Protein AF-A0A0K6HP62-F1 (afdb_monomer_lite)

Secondary structure (DSSP, 8-state):
-------TTHHHHHHHHHHHHHHHHHHHHTT--HHHHHHHHHHHSPPPPGGG-SSPPPPHHHHHHHHHHTT-

pLDDT: mean 82.9, std 11.99, range [36.97, 93.5]

Radius of gyration: 17.37 Å; chains: 1; bounding box: 37×25×49 Å

Structure (mmCIF, N/CA/C/O backbone):
data_AF-A0A0K6HP62-F1
#
_entry.id   AF-A0A0K6HP62-F1
#
loop_
_atom_site.group_PDB
_atom_site.id
_atom_site.type_symbol
_atom_site.label_atom_id
_atom_site.label_alt_id
_atom_site.label_comp_id
_atom_site.label_asym_id
_atom_site.label_entity_id
_atom_site.label_seq_id
_atom_site.pdbx_PDB_ins_code
_atom_site.Cartn_x
_atom_site.Cartn_y
_atom_site.Cartn_z
_atom_site.occupancy
_atom_site.B_iso_or_equiv
_atom_site.auth_seq_id
_atom_site.auth_comp_id
_atom_site.auth_asym_id
_atom_site.auth_atom_id
_atom_site.pdbx_PDB_model_num
ATOM 1 N N . MET A 1 1 ? 11.175 20.937 30.354 1.00 36.97 1 MET A N 1
ATOM 2 C CA . MET A 1 1 ? 10.520 19.627 30.549 1.00 36.97 1 MET A CA 1
ATOM 3 C C . MET A 1 1 ? 9.423 19.494 29.497 1.00 36.97 1 MET A C 1
ATOM 5 O O . MET A 1 1 ? 8.355 20.064 29.678 1.00 36.97 1 MET A O 1
ATOM 9 N N . ALA A 1 2 ? 9.704 18.876 28.347 1.00 47.00 2 ALA A N 1
ATOM 10 C CA . ALA A 1 2 ? 8.679 18.673 27.324 1.00 47.00 2 ALA A CA 1
ATOM 11 C C . ALA A 1 2 ? 7.717 17.588 27.821 1.00 47.00 2 ALA A C 1
ATOM 13 O O . ALA A 1 2 ? 8.076 16.415 27.877 1.00 47.00 2 ALA A O 1
ATOM 14 N N . VAL A 1 3 ? 6.518 17.989 28.245 1.00 55.22 3 VAL A N 1
ATOM 15 C CA . VAL A 1 3 ? 5.432 17.048 28.521 1.00 55.22 3 VAL A CA 1
ATOM 16 C C . VAL A 1 3 ? 5.021 16.474 27.175 1.00 55.22 3 VAL A C 1
ATOM 18 O O . VAL A 1 3 ? 4.396 17.158 26.364 1.00 55.22 3 VAL A O 1
ATOM 21 N N . ILE A 1 4 ? 5.421 15.234 26.919 1.00 61.78 4 ILE A N 1
ATOM 22 C CA . ILE A 1 4 ? 4.918 14.456 25.797 1.00 61.78 4 ILE A CA 1
ATOM 23 C C . ILE A 1 4 ? 3.419 14.265 26.063 1.00 61.78 4 ILE A C 1
ATOM 25 O O . ILE A 1 4 ? 3.021 13.405 26.841 1.00 61.78 4 ILE A O 1
ATOM 29 N N . LYS A 1 5 ? 2.579 15.115 25.458 1.00 64.25 5 LYS A N 1
ATOM 30 C CA . LYS A 1 5 ? 1.117 14.961 25.419 1.00 64.25 5 LYS A CA 1
ATOM 31 C C . LYS A 1 5 ? 0.750 13.828 24.455 1.00 64.25 5 LYS A C 1
ATOM 33 O O . LYS A 1 5 ? 0.022 14.037 23.491 1.00 64.25 5 LYS A O 1
ATOM 38 N N . VAL A 1 6 ? 1.313 12.642 24.658 1.00 69.81 6 VAL A N 1
ATOM 39 C CA . VAL A 1 6 ? 0.807 11.443 23.996 1.00 69.81 6 VAL A CA 1
ATOM 40 C C . VAL A 1 6 ? -0.502 11.126 24.703 1.00 69.81 6 VAL A C 1
ATOM 42 O O . VAL A 1 6 ? -0.529 10.901 25.911 1.00 69.81 6 VAL A O 1
ATOM 45 N N . SER A 1 7 ? -1.595 11.245 23.950 1.00 75.81 7 SER A N 1
ATOM 46 C CA . SER A 1 7 ? -2.926 10.780 24.341 1.00 75.81 7 SER A CA 1
ATOM 47 C C . SER A 1 7 ? -2.805 9.415 25.025 1.00 75.81 7 SER A C 1
ATOM 49 O O . SER A 1 7 ? -2.073 8.552 24.540 1.00 75.81 7 SER A O 1
ATOM 51 N N . LEU A 1 8 ? -3.530 9.195 26.129 1.00 82.75 8 LEU A N 1
ATOM 52 C CA . LEU A 1 8 ? -3.590 7.877 26.783 1.00 82.75 8 LEU A CA 1
ATOM 53 C C . LEU A 1 8 ? -4.088 6.779 25.823 1.00 82.75 8 LEU A C 1
ATOM 55 O O . LEU A 1 8 ? -3.856 5.601 26.071 1.00 82.75 8 LEU A O 1
ATOM 59 N N . PHE A 1 9 ? -4.722 7.175 24.714 1.00 85.25 9 PHE A N 1
ATOM 60 C CA . PHE A 1 9 ? -5.246 6.306 23.665 1.00 85.25 9 PHE A CA 1
ATOM 61 C C . PHE A 1 9 ? -4.488 6.427 22.338 1.00 85.25 9 PHE A C 1
ATOM 63 O O . PHE A 1 9 ? -4.997 5.975 21.319 1.00 85.25 9 PHE A O 1
ATOM 70 N N . ALA A 1 10 ? -3.285 7.006 22.314 1.00 86.31 10 ALA A N 1
ATOM 71 C CA . ALA A 1 10 ? -2.565 7.264 21.065 1.00 86.31 10 ALA A CA 1
ATOM 72 C C . ALA A 1 10 ? -2.361 6.010 20.195 1.00 86.31 10 ALA A C 1
ATOM 74 O O . ALA A 1 10 ? -2.463 6.092 18.972 1.00 86.31 10 ALA A O 1
ATOM 75 N N . GLU A 1 11 ? -2.116 4.847 20.808 1.00 86.38 11 GLU A N 1
ATOM 76 C CA . GLU A 1 11 ? -2.040 3.580 20.072 1.00 86.38 11 GLU A CA 1
ATOM 77 C C . GLU A 1 11 ? -3.402 3.174 19.497 1.00 86.38 11 GLU A C 1
ATOM 79 O O . GLU A 1 11 ? -3.483 2.875 18.312 1.00 86.38 11 GLU A O 1
ATOM 84 N N . GLN A 1 12 ? -4.486 3.275 20.272 1.00 88.94 12 GLN A N 1
ATOM 85 C CA . GLN A 1 12 ? -5.836 2.951 19.797 1.00 88.94 12 GLN A CA 1
ATOM 86 C C . GLN A 1 12 ? -6.288 3.878 18.659 1.00 88.94 12 GLN A C 1
ATOM 88 O O . GLN A 1 12 ? -6.913 3.446 17.690 1.00 88.94 12 GLN A O 1
ATOM 93 N N . GLU A 1 13 ? -5.960 5.166 18.761 1.00 87.25 13 GLU A N 1
ATOM 94 C CA . GLU A 1 13 ? -6.227 6.170 17.731 1.00 87.25 13 GLU A CA 1
ATOM 95 C C . GLU A 1 13 ? -5.423 5.878 16.457 1.00 87.25 13 GLU A C 1
ATOM 97 O O . GLU A 1 13 ? -5.945 6.021 15.346 1.00 87.25 13 GLU A O 1
ATOM 102 N N . ARG A 1 14 ? -4.169 5.429 16.603 1.00 89.12 14 ARG A N 1
ATOM 103 C CA . ARG A 1 14 ? -3.323 5.002 15.486 1.00 89.12 14 ARG A CA 1
ATOM 104 C C . ARG A 1 14 ? -3.868 3.743 14.820 1.00 89.12 14 ARG A C 1
ATOM 106 O O . ARG A 1 14 ? -3.989 3.747 13.600 1.00 89.12 14 ARG A O 1
ATOM 113 N N . GLU A 1 15 ? -4.212 2.715 15.589 1.00 91.25 15 GLU A N 1
ATOM 114 C CA . GLU A 1 15 ? -4.808 1.470 15.087 1.00 91.25 15 GLU A CA 1
ATOM 115 C C . GLU A 1 15 ? -6.097 1.762 14.325 1.00 91.25 15 GLU A C 1
ATOM 117 O O . GLU A 1 15 ? -6.183 1.469 13.139 1.00 91.25 15 GLU A O 1
ATOM 122 N N . THR A 1 16 ? -7.025 2.507 14.932 1.00 91.31 16 THR A N 1
ATOM 123 C CA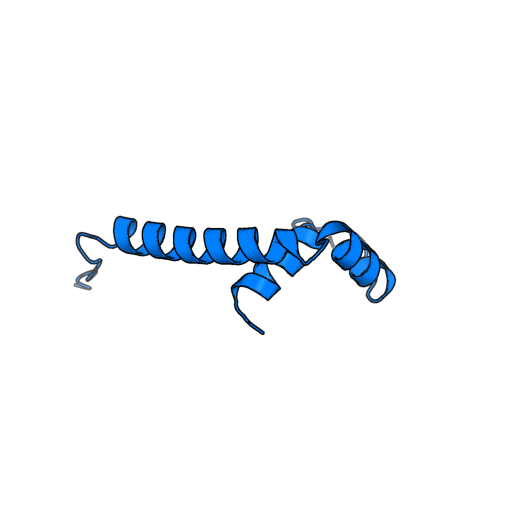 . THR A 1 16 ? -8.290 2.896 14.286 1.00 91.31 16 THR A CA 1
ATOM 124 C C . THR A 1 16 ? -8.056 3.653 12.975 1.00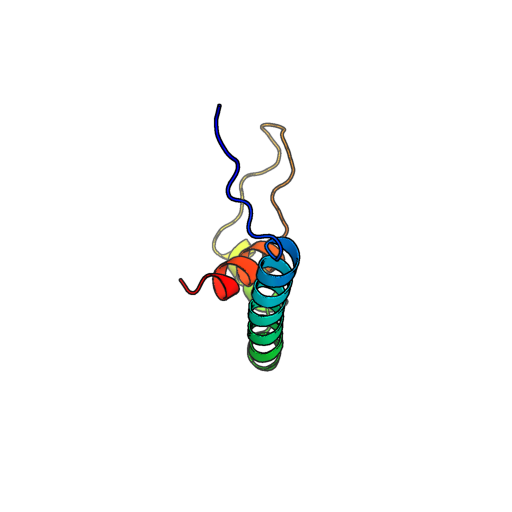 91.31 16 THR A C 1
ATOM 126 O O . THR A 1 16 ? -8.829 3.545 12.021 1.00 91.31 16 THR A O 1
ATOM 129 N N . ARG A 1 17 ? -7.005 4.480 12.910 1.00 88.44 17 ARG A N 1
ATOM 130 C CA . ARG A 1 17 ? -6.644 5.201 11.686 1.00 88.44 17 ARG A CA 1
ATOM 131 C C . ARG A 1 17 ? -6.062 4.266 10.627 1.00 88.44 17 ARG A C 1
ATOM 13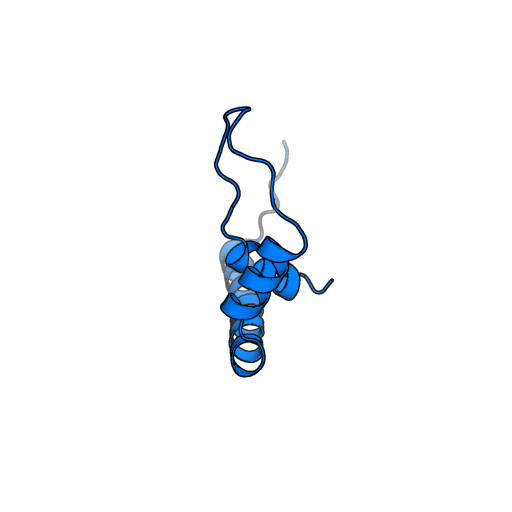3 O O . ARG A 1 17 ? -6.374 4.449 9.453 1.00 88.44 17 ARG A O 1
ATOM 140 N N . LEU A 1 18 ? -5.229 3.307 11.024 1.00 89.88 18 LEU A N 1
ATOM 141 C CA . LEU A 1 18 ? -4.676 2.294 10.126 1.00 89.88 18 LEU A CA 1
ATOM 142 C C . LEU A 1 18 ? -5.776 1.377 9.583 1.00 89.88 18 LEU A C 1
ATOM 144 O O . LEU A 1 18 ? -5.800 1.151 8.377 1.00 89.88 18 LEU A O 1
ATOM 148 N N . ASP A 1 19 ? -6.722 0.957 10.422 1.00 92.25 19 ASP A N 1
ATOM 149 C CA . ASP A 1 19 ? -7.858 0.119 10.026 1.00 92.25 19 ASP A CA 1
ATOM 150 C C . ASP A 1 19 ? -8.705 0.811 8.957 1.00 92.25 19 ASP A C 1
ATOM 152 O O . ASP A 1 19 ? -8.947 0.248 7.895 1.00 92.25 19 ASP A O 1
ATOM 156 N N . LYS A 1 20 ? -9.046 2.092 9.157 1.00 90.75 20 LYS A N 1
ATOM 157 C CA . LYS A 1 20 ? -9.789 2.884 8.157 1.00 90.75 20 LYS A CA 1
ATOM 158 C C . LYS A 1 20 ? -9.077 2.958 6.805 1.00 90.75 20 LYS A C 1
ATOM 160 O O . LYS A 1 20 ? -9.732 2.949 5.763 1.00 90.75 20 LYS A O 1
ATOM 165 N N . ILE A 1 21 ? -7.748 3.071 6.814 1.00 90.25 21 ILE A N 1
ATOM 166 C CA . ILE A 1 21 ? -6.945 3.078 5.585 1.00 90.25 21 ILE A CA 1
ATOM 167 C C . ILE A 1 21 ? -6.954 1.682 4.945 1.00 90.25 21 ILE A C 1
ATOM 169 O O . ILE A 1 21 ? -7.121 1.570 3.732 1.00 90.25 21 ILE A O 1
ATOM 173 N N . GLY A 1 22 ? -6.813 0.626 5.748 1.00 89.75 22 GLY A N 1
ATOM 174 C CA . GLY A 1 22 ? -6.887 -0.764 5.298 1.00 89.75 22 GLY A CA 1
ATOM 175 C C . GLY A 1 22 ? -8.237 -1.118 4.668 1.00 89.75 22 GLY A C 1
ATOM 176 O O . GLY A 1 22 ? -8.268 -1.698 3.583 1.00 89.75 22 GLY A O 1
ATOM 177 N N . ASP A 1 23 ? -9.344 -0.699 5.280 1.00 91.56 23 ASP A N 1
ATOM 178 C CA . ASP A 1 23 ? -10.702 -0.897 4.762 1.00 91.56 23 ASP A CA 1
ATOM 179 C C . ASP A 1 23 ? -10.899 -0.209 3.408 1.00 91.56 23 ASP A C 1
ATOM 181 O O . ASP A 1 23 ? -11.476 -0.780 2.480 1.00 91.56 23 ASP A O 1
ATOM 185 N N . ALA A 1 24 ? -10.402 1.023 3.272 1.00 89.44 24 ALA A N 1
ATOM 186 C CA . ALA A 1 24 ? -10.466 1.765 2.018 1.00 89.44 24 ALA A CA 1
ATOM 187 C C . ALA A 1 24 ? -9.648 1.083 0.910 1.00 89.44 24 ALA A C 1
ATOM 189 O O . ALA A 1 24 ? -10.126 0.948 -0.216 1.00 89.44 24 ALA A O 1
ATOM 190 N N . LEU A 1 25 ? -8.440 0.610 1.230 1.00 88.88 25 LEU A N 1
ATOM 191 C CA . LEU A 1 25 ? -7.607 -0.135 0.285 1.00 88.88 25 LEU A CA 1
ATOM 192 C C . LEU A 1 25 ? -8.230 -1.472 -0.114 1.00 88.88 25 LEU A C 1
ATOM 194 O O . LEU A 1 25 ? -8.117 -1.863 -1.273 1.00 88.88 25 LEU A O 1
ATOM 198 N N . SER A 1 26 ? -8.906 -2.147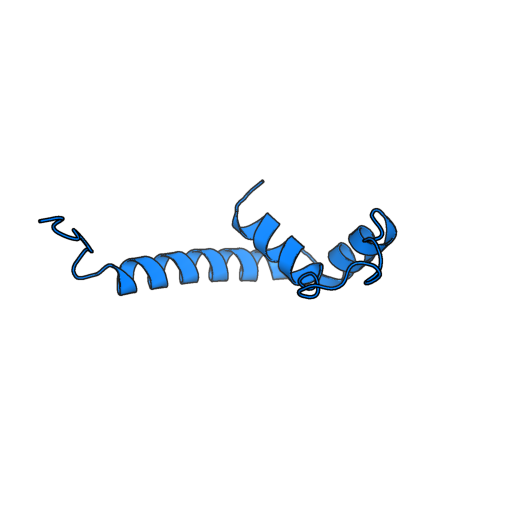 0.815 1.00 91.06 26 SER A N 1
ATOM 199 C CA . SER A 1 26 ? -9.581 -3.418 0.544 1.00 91.06 26 SER A CA 1
ATOM 200 C C . SER A 1 26 ? -10.733 -3.226 -0.442 1.00 91.06 26 SER A C 1
ATOM 202 O O . SER A 1 26 ? -10.812 -3.945 -1.429 1.00 91.06 26 SER A O 1
ATOM 204 N N . LYS A 1 27 ? -11.549 -2.179 -0.256 1.00 92.06 27 LYS A N 1
ATOM 205 C CA . LYS A 1 27 ? -12.602 -1.801 -1.216 1.00 92.06 27 LYS A CA 1
ATOM 206 C C . LYS A 1 27 ? -12.039 -1.397 -2.577 1.00 92.06 27 LYS A C 1
ATOM 208 O O . LYS A 1 27 ? -12.614 -1.722 -3.607 1.00 92.06 27 LYS A O 1
ATOM 213 N N . LEU A 1 28 ? -10.909 -0.689 -2.606 1.00 88.38 28 LEU A N 1
ATOM 214 C CA . LEU A 1 28 ? -10.244 -0.346 -3.866 1.00 88.38 28 LEU A CA 1
ATOM 215 C C . LEU A 1 28 ? -9.710 -1.584 -4.591 1.00 88.38 28 LEU A C 1
ATOM 217 O O . LEU A 1 28 ? -9.772 -1.623 -5.815 1.00 88.38 28 LEU A O 1
ATOM 221 N N . ALA A 1 29 ? -9.238 -2.599 -3.863 1.00 89.69 29 ALA A N 1
ATOM 222 C CA . ALA A 1 29 ? -8.757 -3.849 -4.449 1.00 89.69 29 ALA A CA 1
ATOM 223 C C . ALA A 1 29 ? -9.850 -4.621 -5.210 1.00 89.69 29 ALA A C 1
ATOM 225 O O . ALA A 1 29 ? -9.530 -5.396 -6.105 1.00 89.69 29 ALA A O 1
ATOM 226 N N . GLU A 1 30 ? -11.130 -4.393 -4.898 1.00 92.56 30 GLU A N 1
ATOM 227 C CA . GLU A 1 30 ? -12.258 -4.976 -5.640 1.00 92.56 30 GLU A CA 1
ATOM 228 C C . GLU A 1 30 ? -12.414 -4.378 -7.049 1.00 92.56 30 GLU A C 1
ATOM 230 O O . GLU A 1 30 ? -13.029 -4.988 -7.923 1.00 92.56 30 GLU A O 1
ATOM 235 N N . HIS A 1 31 ? -11.864 -3.183 -7.282 1.00 90.75 31 HIS A N 1
ATOM 236 C CA . HIS A 1 31 ? -12.019 -2.434 -8.532 1.00 90.75 31 HIS A CA 1
ATOM 237 C C . HIS A 1 31 ? -10.699 -2.156 -9.255 1.00 90.75 31 HIS A C 1
ATOM 239 O O . HIS A 1 31 ? -10.710 -1.822 -10.439 1.00 90.75 31 HIS A O 1
ATOM 245 N N . VAL A 1 32 ? -9.569 -2.267 -8.558 1.00 88.25 32 VAL A N 1
ATOM 246 C CA . VAL A 1 32 ? -8.241 -1.920 -9.063 1.00 88.25 32 VAL A CA 1
ATOM 247 C C . VAL A 1 32 ? -7.319 -3.122 -8.930 1.00 88.25 32 VAL A C 1
ATOM 249 O O . VAL A 1 32 ? -6.991 -3.553 -7.825 1.00 88.25 32 VAL A O 1
ATOM 252 N N . ASP A 1 33 ? -6.829 -3.611 -10.068 1.00 93.50 33 ASP A N 1
ATOM 253 C CA . ASP A 1 33 ? -5.716 -4.553 -10.088 1.00 93.50 33 ASP A CA 1
ATOM 254 C C . ASP A 1 33 ? -4.404 -3.793 -9.850 1.00 93.50 33 ASP A C 1
ATOM 256 O O . ASP A 1 33 ? -3.799 -3.210 -10.754 1.00 93.50 33 ASP A O 1
ATOM 260 N N . PHE A 1 34 ? -3.974 -3.776 -8.589 1.00 90.81 34 PHE A N 1
ATOM 261 C CA . PHE A 1 34 ? -2.736 -3.117 -8.183 1.00 90.81 34 PHE A CA 1
ATOM 262 C C . PHE A 1 34 ? -1.490 -3.727 -8.826 1.00 90.81 34 PHE A C 1
ATOM 264 O O . PHE A 1 34 ? -0.513 -3.003 -9.019 1.00 90.81 34 PHE A O 1
ATOM 271 N N . ALA A 1 35 ? -1.503 -5.025 -9.140 1.00 92.50 35 ALA A N 1
ATOM 272 C CA . ALA A 1 35 ? -0.362 -5.699 -9.746 1.00 92.50 35 ALA A CA 1
ATOM 273 C C . ALA A 1 35 ? -0.240 -5.315 -11.225 1.00 92.50 35 ALA A C 1
ATOM 275 O O . ALA A 1 35 ? 0.851 -4.963 -11.676 1.00 92.50 35 ALA A O 1
ATOM 276 N N . ALA A 1 36 ? -1.360 -5.291 -11.952 1.00 93.25 36 ALA A N 1
ATOM 277 C CA . ALA A 1 36 ? -1.389 -4.811 -13.331 1.00 93.25 36 ALA A CA 1
ATOM 278 C C . ALA A 1 36 ? -0.981 -3.332 -13.423 1.00 93.25 36 ALA A C 1
ATOM 280 O O . ALA A 1 36 ? -0.129 -2.975 -14.234 1.00 93.25 36 ALA A O 1
ATOM 281 N N . LEU A 1 37 ? -1.509 -2.476 -12.538 1.00 91.81 37 LEU A N 1
ATOM 282 C CA . LEU A 1 37 ? -1.132 -1.060 -12.508 1.00 91.81 37 LEU A CA 1
ATOM 283 C C . LEU A 1 37 ? 0.357 -0.869 -12.176 1.00 91.81 37 LEU A C 1
ATOM 285 O O . LEU A 1 37 ? 1.019 0.003 -12.730 1.00 91.81 37 LEU A O 1
ATOM 289 N N . ALA A 1 38 ? 0.892 -1.678 -11.260 1.00 92.25 38 ALA A N 1
ATOM 290 C CA . ALA A 1 38 ? 2.304 -1.656 -10.905 1.00 92.25 38 ALA A CA 1
ATOM 291 C C . ALA A 1 38 ? 3.208 -2.027 -12.087 1.00 92.25 38 ALA A C 1
ATOM 293 O O . ALA A 1 38 ? 4.223 -1.362 -12.283 1.00 92.25 38 ALA A O 1
ATOM 294 N N . ALA A 1 39 ? 2.831 -3.044 -12.867 1.00 92.62 39 ALA A N 1
ATOM 295 C CA . ALA A 1 39 ? 3.563 -3.444 -14.064 1.00 92.62 39 ALA A CA 1
ATOM 296 C C . ALA A 1 39 ? 3.578 -2.319 -15.107 1.00 92.62 39 ALA A C 1
ATOM 298 O O . ALA A 1 39 ? 4.649 -1.938 -15.573 1.00 92.62 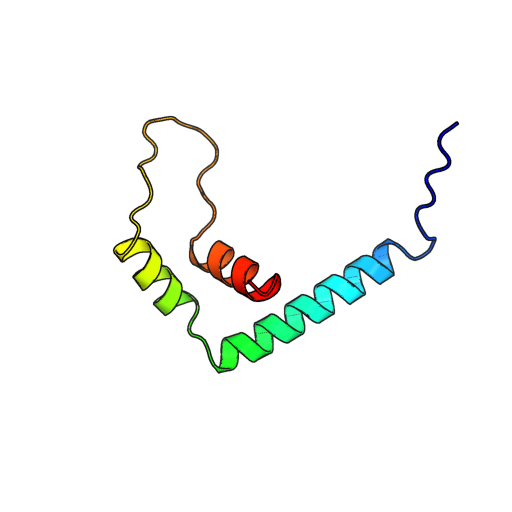39 ALA A O 1
ATOM 299 N N . GLU A 1 40 ? 2.418 -1.716 -15.380 1.00 93.12 40 GLU A N 1
ATOM 300 C CA . GLU A 1 40 ? 2.300 -0.587 -16.310 1.00 93.12 40 GLU A CA 1
ATOM 301 C C . GLU A 1 40 ? 3.180 0.599 -15.878 1.00 93.12 40 GLU A C 1
ATOM 303 O O . GLU A 1 40 ? 3.841 1.236 -16.694 1.00 93.12 40 GLU A O 1
ATOM 308 N N . ILE A 1 41 ? 3.238 0.886 -14.573 1.00 89.31 41 ILE A N 1
ATOM 309 C CA . ILE A 1 41 ? 4.081 1.957 -14.027 1.00 89.31 41 ILE A CA 1
ATOM 310 C C . ILE A 1 41 ? 5.569 1.632 -14.166 1.00 89.31 41 ILE A C 1
ATOM 312 O O . ILE A 1 41 ? 6.350 2.529 -14.482 1.00 89.31 41 ILE A O 1
ATOM 316 N N . ASP A 1 42 ? 5.979 0.389 -13.917 1.00 89.69 42 ASP A N 1
ATOM 317 C CA . ASP A 1 42 ? 7.376 -0.014 -14.101 1.00 89.69 42 ASP A CA 1
ATOM 318 C C . ASP A 1 42 ? 7.802 0.045 -15.578 1.00 89.69 42 ASP A C 1
ATOM 320 O O . ASP A 1 42 ? 8.953 0.392 -15.851 1.00 89.69 42 ASP A O 1
ATOM 324 N N . GLU A 1 43 ? 6.893 -0.227 -16.521 1.00 90.94 43 GLU A N 1
ATOM 325 C CA . GLU A 1 43 ? 7.147 -0.055 -17.957 1.00 90.94 43 GLU A CA 1
ATOM 326 C C . GLU A 1 43 ? 7.193 1.424 -18.367 1.00 90.94 43 GLU A C 1
ATOM 328 O O . GLU A 1 43 ? 8.125 1.853 -19.050 1.00 90.94 43 GLU A O 1
ATOM 333 N N . ALA A 1 44 ? 6.220 2.225 -17.922 1.00 90.50 44 ALA A N 1
ATOM 334 C CA . ALA A 1 44 ? 6.114 3.639 -18.278 1.00 90.50 44 ALA A CA 1
ATOM 335 C C . ALA A 1 44 ? 7.213 4.504 -17.637 1.00 90.50 44 ALA A C 1
ATOM 337 O O . ALA A 1 44 ? 7.641 5.506 -18.216 1.00 90.50 44 ALA A O 1
ATOM 338 N N . ALA A 1 45 ? 7.675 4.135 -16.440 1.00 86.12 45 ALA A N 1
ATOM 339 C CA . ALA A 1 45 ? 8.706 4.846 -15.692 1.00 86.12 45 ALA A CA 1
ATOM 340 C C . ALA A 1 45 ? 9.755 3.873 -15.115 1.00 86.12 45 ALA A C 1
ATOM 342 O O . ALA A 1 45 ? 9.787 3.639 -13.898 1.00 86.12 45 ALA A O 1
ATOM 343 N N . PRO A 1 46 ? 10.667 3.351 -15.961 1.00 83.19 46 PRO A N 1
ATOM 344 C CA . PRO A 1 46 ? 11.702 2.421 -15.531 1.00 83.19 46 PRO A CA 1
ATOM 345 C C . PRO A 1 46 ? 12.595 3.055 -14.469 1.00 83.19 46 PRO A C 1
ATOM 347 O O . PRO A 1 46 ? 13.179 4.127 -14.658 1.00 83.19 46 PRO A O 1
ATOM 350 N N . ARG A 1 47 ? 12.711 2.391 -13.321 1.00 77.38 47 ARG A N 1
ATOM 351 C CA . ARG A 1 47 ? 13.493 2.913 -12.198 1.00 77.38 47 ARG A CA 1
ATOM 352 C C . ARG A 1 47 ? 14.990 2.647 -12.410 1.00 77.38 47 ARG A C 1
ATOM 354 O O . ARG A 1 47 ? 15.352 1.562 -12.866 1.00 77.38 47 ARG A O 1
ATOM 361 N N . PRO A 1 48 ? 15.872 3.611 -12.076 1.00 73.94 48 PRO A N 1
ATOM 362 C CA . PRO A 1 48 ? 17.307 3.459 -12.282 1.00 73.94 48 PRO A CA 1
ATOM 363 C C . PRO A 1 48 ? 17.861 2.265 -11.496 1.00 73.94 48 PRO A C 1
ATOM 365 O O . PRO A 1 48 ? 17.437 1.982 -10.372 1.00 73.94 48 PRO A O 1
ATOM 368 N N . GLY A 1 49 ? 18.815 1.564 -12.112 1.00 68.88 49 GLY A N 1
ATOM 369 C CA . GLY A 1 49 ? 19.427 0.354 -11.571 1.00 68.88 49 GLY A CA 1
ATOM 370 C C . GLY A 1 49 ? 20.200 0.573 -10.266 1.00 68.88 49 GLY A C 1
ATOM 371 O O . GLY A 1 49 ? 20.461 1.692 -9.826 1.00 68.88 49 GLY A O 1
ATOM 372 N N . ARG A 1 50 ? 20.623 -0.533 -9.640 1.00 68.75 50 ARG A N 1
ATOM 373 C CA . ARG A 1 50 ? 21.313 -0.578 -8.330 1.00 68.75 50 ARG A CA 1
ATOM 374 C C . ARG A 1 50 ? 22.750 -0.032 -8.326 1.00 68.75 50 ARG A C 1
ATOM 376 O O . ARG A 1 50 ? 23.499 -0.282 -7.385 1.00 68.75 50 ARG A O 1
ATOM 383 N N . GLU A 1 51 ? 23.134 0.721 -9.345 1.00 68.38 51 GLU A N 1
ATOM 384 C CA . GLU A 1 51 ? 24.514 1.138 -9.611 1.00 68.38 51 GLU A CA 1
ATOM 385 C C . GLU A 1 51 ? 25.121 1.995 -8.491 1.00 68.38 51 GLU A C 1
ATOM 387 O O . GLU A 1 51 ? 26.336 2.018 -8.321 1.00 68.38 51 GLU A O 1
ATOM 392 N N . ARG A 1 52 ? 24.291 2.673 -7.686 1.00 66.75 52 ARG A N 1
ATOM 393 C CA . ARG A 1 52 ? 24.749 3.567 -6.608 1.00 66.75 52 ARG A CA 1
ATOM 394 C C . ARG A 1 52 ? 24.686 2.984 -5.193 1.00 66.75 52 ARG A C 1
ATOM 396 O O . ARG A 1 52 ? 24.979 3.701 -4.241 1.00 66.75 52 ARG A O 1
ATOM 403 N N . GLY A 1 53 ? 24.365 1.697 -5.034 1.00 73.00 53 GLY A N 1
ATOM 404 C CA . GLY A 1 53 ? 24.176 1.096 -3.707 1.00 73.00 53 GLY A CA 1
ATOM 405 C C . GLY A 1 53 ? 23.016 1.731 -2.915 1.00 73.00 53 GLY A C 1
ATOM 406 O O . GLY A 1 53 ? 22.376 2.680 -3.361 1.00 73.00 53 GLY A O 1
ATOM 407 N N . GLY A 1 54 ? 22.708 1.183 -1.735 1.00 79.44 54 GLY A N 1
ATOM 408 C CA . GLY A 1 54 ? 21.628 1.663 -0.861 1.00 79.44 54 GLY A CA 1
ATOM 409 C C . GLY A 1 54 ? 20.472 0.675 -0.684 1.00 79.44 54 GLY A C 1
ATOM 410 O O . GLY A 1 54 ? 20.484 -0.438 -1.216 1.00 79.44 54 GLY A O 1
ATOM 411 N N . ARG A 1 55 ? 19.472 1.070 0.119 1.00 74.31 55 ARG A N 1
ATOM 412 C CA . ARG A 1 55 ? 18.284 0.242 0.365 1.00 74.31 55 ARG A CA 1
ATOM 413 C C . ARG A 1 55 ? 17.521 0.067 -0.953 1.00 74.31 55 ARG A C 1
ATOM 415 O O . ARG A 1 55 ? 17.247 1.072 -1.609 1.00 74.31 55 ARG A O 1
ATOM 422 N N . PRO A 1 56 ? 17.146 -1.169 -1.324 1.00 76.69 56 PRO A N 1
ATOM 423 C CA . PRO A 1 56 ? 16.312 -1.393 -2.494 1.00 76.69 56 PRO A CA 1
ATOM 424 C C . PRO A 1 56 ? 15.039 -0.541 -2.435 1.00 76.69 56 PRO A C 1
ATOM 426 O O . PRO A 1 56 ? 14.464 -0.403 -1.345 1.00 76.69 56 PRO A O 1
ATOM 429 N N . PRO A 1 57 ? 14.583 0.016 -3.571 1.00 80.56 57 PRO A N 1
ATOM 430 C CA . PRO A 1 57 ? 13.289 0.671 -3.618 1.00 80.56 57 PRO A CA 1
ATOM 431 C C . PRO A 1 57 ? 12.200 -0.325 -3.211 1.00 80.56 57 PRO A C 1
ATOM 433 O O . PRO A 1 57 ? 12.316 -1.531 -3.443 1.00 80.56 57 PRO A O 1
ATOM 436 N N . LEU A 1 58 ? 11.148 0.188 -2.576 1.00 85.19 58 LEU A N 1
ATOM 437 C CA . LEU A 1 58 ? 9.977 -0.621 -2.258 1.00 85.19 58 LEU A CA 1
ATOM 438 C C . LEU A 1 58 ? 9.353 -1.174 -3.557 1.00 85.19 58 LEU A C 1
ATOM 440 O O . LEU A 1 58 ? 9.485 -0.542 -4.616 1.00 85.19 58 LEU A O 1
ATOM 444 N N . PRO A 1 59 ? 8.658 -2.324 -3.492 1.00 89.06 59 PRO A N 1
ATOM 445 C CA . PRO A 1 59 ? 7.881 -2.823 -4.621 1.00 89.06 59 PRO A CA 1
ATOM 446 C C . PRO A 1 59 ? 6.919 -1.750 -5.140 1.00 89.06 59 PRO A C 1
ATOM 448 O O . PRO A 1 59 ? 6.315 -1.018 -4.353 1.00 89.06 59 PRO A O 1
ATOM 451 N N . THR A 1 60 ? 6.769 -1.657 -6.456 1.00 89.19 60 THR A N 1
ATOM 452 C CA . THR A 1 60 ? 5.928 -0.649 -7.134 1.00 89.19 60 THR A CA 1
ATOM 453 C C . THR A 1 60 ? 4.495 -0.747 -6.665 1.00 89.19 60 THR A C 1
ATOM 455 O O . THR A 1 60 ? 3.897 0.254 -6.299 1.00 89.19 60 THR A O 1
ATOM 458 N N . GLU A 1 61 ? 3.986 -1.970 -6.559 1.00 90.81 61 GLU A N 1
ATOM 459 C CA . GLU A 1 61 ? 2.653 -2.258 -6.045 1.00 90.81 61 GLU A CA 1
ATOM 460 C C . GLU A 1 61 ? 2.436 -1.677 -4.641 1.00 90.81 61 GLU A C 1
ATOM 462 O O . GLU A 1 61 ? 1.399 -1.077 -4.363 1.00 90.81 61 GLU A O 1
ATOM 467 N N . MET A 1 62 ? 3.440 -1.763 -3.761 1.00 91.00 62 MET A N 1
ATOM 468 C CA . MET A 1 62 ? 3.370 -1.147 -2.434 1.00 91.00 62 MET A CA 1
ATOM 469 C C . MET A 1 62 ? 3.315 0.380 -2.536 1.00 91.00 62 MET A C 1
ATOM 471 O O . MET A 1 62 ? 2.538 1.016 -1.826 1.00 91.00 62 MET A O 1
ATOM 475 N N . MET A 1 63 ? 4.114 0.977 -3.421 1.00 90.00 63 MET A N 1
ATOM 476 C CA . MET A 1 63 ? 4.104 2.425 -3.643 1.00 90.00 63 MET A CA 1
ATOM 477 C C . MET A 1 63 ? 2.755 2.902 -4.191 1.00 90.00 63 MET A C 1
ATOM 479 O O . MET A 1 63 ? 2.236 3.913 -3.721 1.00 90.00 63 MET A O 1
ATOM 483 N N . VAL A 1 64 ? 2.168 2.152 -5.125 1.00 90.44 64 VAL A N 1
ATOM 484 C CA . VAL A 1 64 ? 0.841 2.406 -5.697 1.00 90.44 64 VAL A CA 1
ATOM 485 C C . VAL A 1 64 ? -0.231 2.336 -4.618 1.00 90.44 64 VAL A C 1
ATOM 487 O O . VAL A 1 64 ? -1.009 3.275 -4.467 1.00 90.44 64 VAL A O 1
ATOM 490 N N . ARG A 1 65 ? -0.242 1.274 -3.806 1.00 91.12 65 ARG A N 1
ATOM 491 C CA . ARG A 1 65 ? -1.204 1.131 -2.705 1.00 91.12 65 ARG A CA 1
ATOM 492 C C . ARG A 1 65 ? -1.101 2.280 -1.710 1.00 91.12 65 ARG A C 1
ATOM 494 O O . ARG A 1 65 ? -2.114 2.859 -1.336 1.00 91.12 65 ARG A O 1
ATOM 501 N N . VAL A 1 66 ? 0.116 2.662 -1.319 1.00 88.12 66 VAL A N 1
ATOM 502 C CA . VAL A 1 66 ? 0.321 3.815 -0.428 1.00 88.12 66 VAL A CA 1
ATOM 503 C C . VAL A 1 66 ? -0.162 5.103 -1.086 1.00 88.12 66 VAL A C 1
ATOM 505 O O . VAL A 1 66 ? -0.784 5.919 -0.413 1.00 88.12 66 VAL A O 1
ATOM 508 N N . ARG A 1 67 ? 0.071 5.283 -2.391 1.00 85.62 67 ARG A N 1
ATOM 509 C CA . ARG A 1 67 ? -0.387 6.462 -3.130 1.00 85.62 67 ARG A CA 1
ATOM 510 C C . ARG A 1 67 ? -1.913 6.562 -3.166 1.00 85.62 67 ARG A C 1
ATOM 512 O O . ARG A 1 67 ? -2.438 7.643 -2.921 1.00 85.62 67 ARG A O 1
ATOM 519 N N . CYS A 1 68 ? -2.606 5.445 -3.379 1.00 82.62 68 CYS A N 1
ATOM 520 C CA . CYS A 1 68 ? -4.064 5.379 -3.295 1.00 82.62 68 CYS A CA 1
ATOM 521 C C . CYS A 1 68 ? -4.575 5.640 -1.869 1.00 82.62 68 CYS A C 1
ATOM 523 O O . CYS A 1 68 ? -5.577 6.327 -1.697 1.00 82.62 68 CYS A O 1
ATOM 525 N N . ALA A 1 69 ? -3.869 5.157 -0.841 1.00 81.69 69 ALA A N 1
ATOM 526 C CA . ALA A 1 69 ? -4.245 5.366 0.558 1.00 81.69 69 ALA A CA 1
ATOM 527 C C . ALA A 1 69 ? -4.197 6.837 1.002 1.00 81.69 69 ALA A C 1
ATOM 529 O O . ALA A 1 69 ? -5.007 7.256 1.825 1.00 81.69 69 ALA A O 1
ATOM 530 N N . ILE A 1 70 ? -3.239 7.618 0.492 1.00 77.94 70 ILE A N 1
ATOM 531 C CA . ILE A 1 70 ? -3.069 9.035 0.860 1.00 77.94 70 ILE A CA 1
ATOM 532 C C . ILE A 1 70 ? -3.887 9.999 -0.016 1.00 77.94 70 ILE A C 1
ATOM 534 O O . ILE A 1 70 ? -3.862 11.198 0.250 1.00 77.94 70 ILE A O 1
ATOM 538 N N . GLY A 1 71 ? -4.631 9.486 -1.006 1.00 65.31 71 GLY A N 1
ATOM 539 C CA . GLY A 1 71 ? -5.635 10.241 -1.762 1.00 65.31 71 GLY A CA 1
ATOM 540 C C . GLY A 1 71 ? -5.080 11.382 -2.616 1.00 65.31 71 GLY A C 1
ATOM 541 O O . GLY A 1 71 ? -5.577 12.502 -2.513 1.00 65.31 71 GLY A O 1
ATOM 542 N N . VAL A 1 72 ? -4.051 11.116 -3.428 1.00 49.81 72 VAL A N 1
ATOM 543 C CA . VAL A 1 72 ? -3.507 12.095 -4.393 1.00 49.81 72 VAL A CA 1
ATOM 544 C C . VAL A 1 72 ? -3.969 11.827 -5.808 1.00 49.81 72 VAL A C 1
ATOM 546 O O . VAL A 1 72 ? -3.982 10.632 -6.175 1.00 49.81 72 VAL A O 1
#

InterPro domains:
  IPR008490 Transposase InsH, N-terminal [PF05598] (18-66)

Foldseek 3Di:
DDDPPCDPCNVVVVVVLVVVLVVQLVVVVVPDDLVVVLVVCCVVPPDDDCPPPDDDDD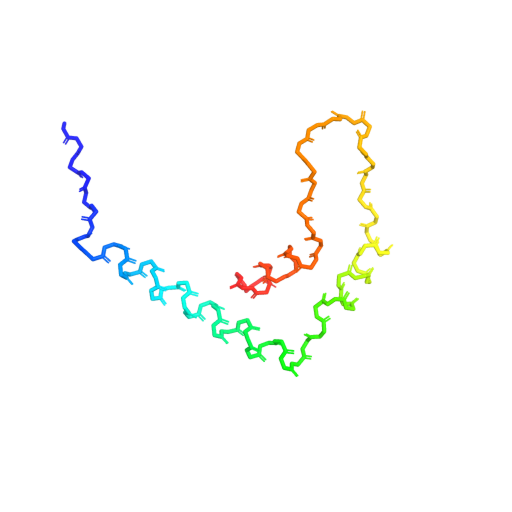RSSVVVSVVVSVPD

Sequence (72 aa):
MAVIKVSLFAEQERETRLDKIGDALSKLAEHVDFAALAAEIDEAAPRPGRERGGRPPLPTEMMVRVRCAIGV

Organism: NCBI:txid339866